Protein AF-A0AA35V983-F1 (afdb_monomer_lite)

Secondary structure (DSSP, 8-state):
---HHHHHHHHHHHHHHHHGGG--HHHHHHHHHHHHHHHHHHHHHHHHHHHH--HHHHHHHHHHHHHHHHHHHHHHHHHHHHHHHHHHHHT-

Organism: NCBI:txid2959299

pLDDT: mean 84.02, std 9.24, range [48.69, 94.88]

Radius of gyration: 23.47 Å; chains: 1; bounding box: 49×41×54 Å

Foldseek 3Di:
DDALLVVLVVVLVVVCVVCPPVQDPVNVVVSVVVSVVRSVVRNVCVVVVVVVDPVVVVVVVVVVVVVVVVVVVVVVVVVVVVVVVVVVVVVD

Structure (mmCIF, N/CA/C/O backbone):
data_AF-A0AA35V983-F1
#
_entry.id   AF-A0AA35V983-F1
#
loop_
_atom_site.group_PDB
_atom_site.id
_atom_site.type_symbol
_atom_site.label_atom_id
_atom_site.label_alt_id
_atom_site.label_comp_id
_atom_site.label_asym_id
_atom_site.label_entity_id
_atom_site.label_seq_id
_atom_site.pdbx_PDB_ins_code
_atom_site.Cartn_x
_atom_site.Cartn_y
_atom_site.Cartn_z
_atom_site.occupancy
_atom_site.B_iso_or_equiv
_atom_site.auth_seq_id
_atom_site.auth_comp_id
_atom_site.auth_asym_id
_atom_site.auth_atom_id
_atom_site.pdbx_PDB_model_num
ATOM 1 N N . MET A 1 1 ? -4.545 -5.234 -10.648 1.00 58.62 1 MET A N 1
ATOM 2 C CA . MET A 1 1 ? -3.435 -4.587 -9.918 1.00 58.62 1 MET A CA 1
ATOM 3 C C . MET A 1 1 ? -2.861 -3.488 -10.779 1.00 58.62 1 MET A C 1
ATOM 5 O O . MET A 1 1 ? -2.741 -3.691 -11.981 1.00 58.62 1 MET A O 1
ATOM 9 N N . ALA A 1 2 ? -2.563 -2.340 -10.177 1.00 63.41 2 ALA A N 1
ATOM 10 C CA . ALA A 1 2 ? -1.801 -1.294 -10.842 1.00 63.41 2 ALA A CA 1
ATOM 11 C C . ALA A 1 2 ? -0.394 -1.825 -11.170 1.00 63.41 2 ALA A C 1
ATOM 13 O O . ALA A 1 2 ? 0.167 -2.591 -10.384 1.00 63.41 2 ALA A O 1
ATOM 14 N N . ASP A 1 3 ? 0.151 -1.472 -12.333 1.00 73.56 3 ASP A N 1
ATOM 15 C CA . ASP A 1 3 ? 1.530 -1.825 -12.668 1.00 73.56 3 ASP A CA 1
ATOM 16 C C . ASP A 1 3 ? 2.528 -1.038 -11.801 1.00 73.56 3 ASP A C 1
ATOM 18 O O . ASP A 1 3 ? 2.176 -0.077 -11.105 1.00 73.56 3 ASP A O 1
ATOM 22 N N . ALA A 1 4 ? 3.792 -1.463 -11.810 1.00 76.62 4 ALA A N 1
ATOM 23 C CA . ALA A 1 4 ? 4.824 -0.841 -10.986 1.00 76.62 4 ALA A CA 1
ATOM 24 C C . ALA A 1 4 ? 4.985 0.654 -11.273 1.00 76.62 4 ALA A C 1
ATOM 26 O O . ALA A 1 4 ? 5.251 1.437 -10.361 1.00 76.62 4 ALA A O 1
ATOM 27 N N . ASN A 1 5 ? 4.790 1.049 -12.533 1.00 79.81 5 ASN A N 1
ATOM 28 C CA . ASN A 1 5 ? 4.896 2.438 -12.951 1.00 79.81 5 ASN A CA 1
ATOM 29 C C . ASN A 1 5 ? 3.813 3.291 -12.298 1.00 79.81 5 ASN A C 1
ATOM 31 O O . ASN A 1 5 ? 4.120 4.363 -11.794 1.00 79.81 5 ASN A O 1
ATOM 35 N N . THR A 1 6 ? 2.579 2.799 -12.223 1.00 83.44 6 THR A N 1
ATOM 36 C CA . THR A 1 6 ? 1.467 3.513 -11.587 1.00 83.44 6 THR A CA 1
ATOM 37 C C . THR A 1 6 ? 1.737 3.775 -10.099 1.00 83.44 6 THR A C 1
ATOM 39 O O . THR A 1 6 ? 1.524 4.888 -9.617 1.00 83.44 6 THR A O 1
ATOM 42 N N . LEU A 1 7 ? 2.254 2.778 -9.369 1.00 80.62 7 LEU A N 1
ATOM 43 C CA . LEU A 1 7 ? 2.608 2.929 -7.950 1.00 80.62 7 LEU A CA 1
ATOM 44 C C . LEU A 1 7 ? 3.772 3.907 -7.746 1.00 80.62 7 LEU A C 1
ATOM 46 O O . LEU A 1 7 ? 3.725 4.755 -6.855 1.00 80.62 7 LEU A O 1
ATOM 50 N N . LEU A 1 8 ? 4.804 3.811 -8.585 1.00 85.56 8 LEU A N 1
ATOM 51 C CA . LEU A 1 8 ? 5.961 4.699 -8.517 1.00 85.56 8 LEU A CA 1
ATOM 52 C C . LEU A 1 8 ? 5.600 6.140 -8.882 1.00 85.56 8 LEU A C 1
ATOM 54 O O . LEU A 1 8 ? 6.057 7.059 -8.209 1.00 85.56 8 LEU A O 1
ATOM 58 N N . THR A 1 9 ? 4.742 6.354 -9.881 1.00 86.06 9 THR A N 1
ATOM 59 C CA . THR A 1 9 ? 4.228 7.685 -10.223 1.00 86.06 9 THR A CA 1
ATOM 60 C C . THR A 1 9 ? 3.467 8.297 -9.050 1.00 86.06 9 THR A C 1
ATOM 62 O O . THR A 1 9 ? 3.739 9.442 -8.703 1.00 86.06 9 THR A O 1
ATOM 65 N N . GLY A 1 10 ? 2.594 7.536 -8.381 1.00 86.19 10 GLY A N 1
ATOM 66 C CA . GLY A 1 10 ? 1.888 8.022 -7.190 1.00 86.19 10 GLY A CA 1
ATOM 67 C C . GLY A 1 10 ? 2.833 8.421 -6.050 1.00 86.19 10 GLY A C 1
ATOM 68 O O . GLY A 1 10 ? 2.635 9.454 -5.414 1.00 86.19 10 GLY A O 1
ATOM 69 N N . LEU A 1 11 ? 3.901 7.648 -5.824 1.00 85.00 11 LEU A N 1
ATOM 70 C CA . LEU A 1 11 ? 4.912 7.975 -4.816 1.00 85.00 11 LEU A CA 1
ATOM 71 C C . LEU A 1 11 ? 5.700 9.245 -5.173 1.00 85.00 11 LEU A C 1
ATOM 73 O O . LEU A 1 11 ? 5.944 10.071 -4.296 1.00 85.00 11 LEU A O 1
ATOM 77 N N . VAL A 1 12 ? 6.079 9.421 -6.445 1.00 87.50 12 VAL A N 1
ATOM 78 C CA . VAL A 1 12 ? 6.743 10.647 -6.925 1.00 87.50 12 VAL A CA 1
ATOM 79 C C . VAL A 1 12 ? 5.856 11.861 -6.684 1.00 87.50 12 VAL A C 1
ATOM 81 O O . VAL A 1 12 ? 6.326 12.831 -6.096 1.00 87.50 12 VAL A O 1
ATOM 84 N N . THR A 1 13 ? 4.577 11.785 -7.059 1.00 88.25 13 THR A N 1
ATOM 85 C CA . THR A 1 13 ? 3.613 12.865 -6.822 1.00 88.25 13 THR A CA 1
ATOM 86 C C . THR A 1 13 ? 3.533 13.222 -5.339 1.00 88.25 13 THR A C 1
ATOM 88 O O . THR A 1 13 ? 3.629 14.393 -4.989 1.00 88.25 13 THR A O 1
ATOM 91 N N . LEU A 1 14 ? 3.465 12.227 -4.451 1.00 88.56 14 LEU A N 1
ATOM 92 C CA . LEU A 1 14 ? 3.393 12.463 -3.007 1.00 88.56 14 LEU A CA 1
ATOM 93 C C . LEU A 1 14 ? 4.671 13.114 -2.448 1.00 88.56 14 LEU A C 1
ATOM 95 O O . LEU A 1 14 ? 4.609 13.973 -1.570 1.00 88.56 14 LEU A O 1
ATOM 99 N N . ILE A 1 15 ? 5.840 12.733 -2.969 1.00 85.12 15 ILE A N 1
ATOM 100 C CA . ILE A 1 15 ? 7.127 13.344 -2.610 1.00 85.12 15 ILE A CA 1
ATOM 101 C C . ILE A 1 15 ? 7.196 14.800 -3.098 1.00 85.12 15 ILE A C 1
ATOM 103 O O . ILE A 1 15 ? 7.682 15.668 -2.370 1.00 85.12 15 ILE A O 1
ATOM 107 N N . GLU A 1 16 ? 6.714 15.083 -4.308 1.00 86.38 16 GLU A N 1
ATOM 108 C CA . GLU A 1 16 ? 6.657 16.438 -4.864 1.00 86.38 16 GLU A CA 1
ATOM 109 C C . GLU A 1 16 ? 5.688 17.334 -4.084 1.00 86.38 16 GLU A C 1
ATOM 111 O O . GLU A 1 16 ? 6.038 18.468 -3.755 1.00 86.38 16 GLU A O 1
ATOM 116 N N . GLU A 1 17 ? 4.516 16.817 -3.714 1.00 86.19 17 GLU A N 1
ATOM 117 C CA . GLU A 1 17 ? 3.540 17.514 -2.873 1.00 86.19 17 GLU A CA 1
ATOM 118 C C . GLU A 1 17 ? 4.097 17.807 -1.473 1.00 86.19 17 GLU A C 1
ATOM 120 O O . GLU A 1 17 ? 3.964 18.927 -0.978 1.00 86.19 17 GLU A O 1
ATOM 125 N N . ALA A 1 18 ? 4.777 16.837 -0.850 1.00 82.06 18 ALA A N 1
ATOM 126 C CA . ALA A 1 18 ? 5.371 17.000 0.477 1.00 82.06 18 ALA A CA 1
ATOM 127 C C . ALA A 1 18 ? 6.558 17.978 0.488 1.00 82.06 18 ALA A C 1
ATOM 129 O O . ALA A 1 18 ? 6.758 18.707 1.460 1.00 82.06 18 ALA A O 1
ATOM 130 N N . ALA A 1 19 ? 7.358 18.001 -0.580 1.00 84.12 19 ALA A N 1
ATOM 131 C CA . ALA A 1 19 ? 8.504 18.899 -0.696 1.00 84.12 19 ALA A CA 1
ATOM 132 C C . ALA A 1 19 ? 8.128 20.307 -1.191 1.00 84.12 19 ALA A C 1
ATOM 134 O O . ALA A 1 19 ? 8.876 21.263 -0.960 1.00 84.12 19 ALA A O 1
ATOM 135 N N . GLY A 1 20 ? 6.997 20.452 -1.890 1.00 78.50 20 GLY A N 1
ATOM 136 C CA . GLY A 1 20 ? 6.549 21.710 -2.481 1.00 78.50 20 GLY A CA 1
ATOM 137 C C . GLY A 1 20 ? 7.632 22.380 -3.340 1.00 78.50 20 GLY A C 1
ATOM 138 O O . GLY A 1 20 ? 8.333 21.742 -4.128 1.00 78.50 20 GLY A O 1
ATOM 139 N N . ASN A 1 21 ? 7.821 23.691 -3.158 1.00 76.12 21 ASN A N 1
ATOM 1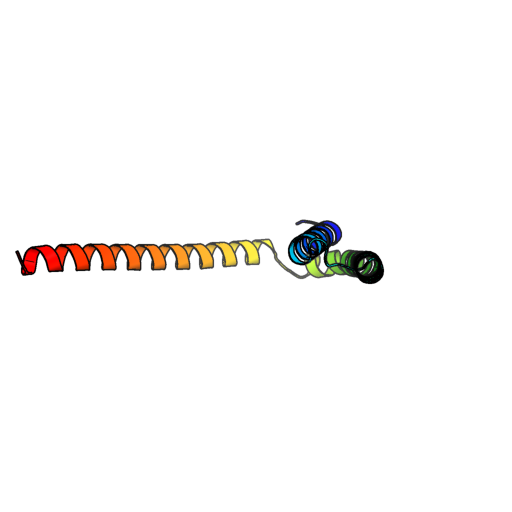40 C CA . ASN A 1 21 ? 8.831 24.466 -3.895 1.00 76.12 21 ASN A CA 1
ATOM 141 C C . ASN A 1 21 ? 10.271 24.284 -3.374 1.00 76.12 21 ASN A C 1
ATOM 143 O O . ASN A 1 21 ? 11.194 24.862 -3.944 1.00 76.12 21 ASN A O 1
ATOM 147 N N . ALA A 1 22 ? 10.487 23.517 -2.300 1.00 83.62 22 ALA A N 1
ATOM 148 C CA . ALA A 1 22 ? 11.807 23.353 -1.685 1.00 83.62 22 ALA A CA 1
ATOM 149 C C . ALA A 1 22 ? 12.692 22.321 -2.407 1.00 83.62 22 ALA A C 1
ATOM 151 O O . ALA A 1 22 ? 13.885 22.205 -2.118 1.00 83.62 22 ALA A O 1
ATOM 152 N N . MET A 1 23 ? 12.128 21.562 -3.349 1.00 85.75 23 MET A N 1
ATOM 153 C CA . MET A 1 23 ? 12.864 20.529 -4.063 1.00 85.75 23 MET A CA 1
ATOM 154 C C . MET A 1 23 ? 13.789 21.130 -5.125 1.00 85.75 23 MET A C 1
ATOM 156 O O . MET A 1 23 ? 13.338 21.754 -6.089 1.00 85.75 23 MET A O 1
ATOM 160 N N . SER A 1 24 ? 15.091 20.890 -4.972 1.00 89.12 24 SER A N 1
ATOM 161 C CA . SER A 1 24 ? 16.092 21.325 -5.944 1.00 89.12 24 SER A CA 1
ATOM 162 C C . SER A 1 24 ? 15.937 20.603 -7.287 1.00 89.12 24 SER A C 1
ATOM 164 O O . SER A 1 24 ? 15.453 19.472 -7.364 1.00 89.12 24 SER A O 1
ATOM 166 N N . THR A 1 25 ? 16.408 21.236 -8.362 1.00 87.38 25 THR A N 1
ATOM 167 C CA . THR A 1 25 ? 16.420 20.636 -9.705 1.00 87.38 25 THR A CA 1
ATOM 168 C C . THR A 1 25 ? 17.203 19.317 -9.748 1.00 87.38 25 THR A C 1
ATOM 170 O O . THR A 1 25 ? 16.777 18.377 -10.413 1.00 87.38 25 THR A O 1
ATOM 173 N N . ASP A 1 26 ? 18.305 19.212 -8.998 1.00 90.75 26 ASP A N 1
ATOM 174 C CA . ASP A 1 26 ? 19.097 17.977 -8.884 1.00 90.75 26 ASP A CA 1
ATOM 175 C C . ASP A 1 26 ? 18.314 16.850 -8.191 1.00 90.75 26 ASP A C 1
ATOM 177 O O . ASP A 1 26 ? 18.326 15.706 -8.644 1.00 90.75 26 ASP A O 1
ATOM 181 N N . ALA A 1 27 ? 17.561 17.174 -7.133 1.00 86.00 27 ALA A N 1
ATOM 182 C CA . ALA A 1 27 ? 16.701 16.206 -6.460 1.00 86.00 27 ALA A CA 1
ATOM 183 C C . ALA A 1 27 ? 15.588 15.693 -7.390 1.00 86.00 27 ALA A C 1
ATOM 185 O O . ALA A 1 27 ? 15.362 14.485 -7.452 1.00 86.00 27 ALA A O 1
ATOM 186 N N . LYS A 1 28 ? 14.963 16.575 -8.184 1.00 85.62 28 LYS A N 1
ATOM 187 C CA . LYS A 1 28 ? 13.960 16.185 -9.194 1.00 85.62 28 LYS A CA 1
ATOM 188 C C . LYS A 1 28 ? 14.545 15.251 -10.254 1.00 85.62 28 LYS A C 1
ATOM 190 O O . LYS A 1 28 ? 13.943 14.230 -10.578 1.00 85.62 28 LYS A O 1
ATOM 195 N N . ALA A 1 29 ? 15.743 15.557 -10.755 1.00 87.12 29 ALA A N 1
ATOM 196 C CA . ALA A 1 29 ? 16.425 14.715 -11.736 1.00 87.12 29 ALA A CA 1
ATOM 197 C C . ALA A 1 29 ? 16.763 13.323 -11.173 1.00 87.12 29 ALA A C 1
ATOM 199 O O . ALA A 1 29 ? 16.572 12.315 -11.853 1.00 87.12 29 ALA A O 1
ATOM 200 N N . LYS A 1 30 ? 17.207 13.250 -9.911 1.00 88.31 30 LYS A N 1
ATOM 201 C CA . LYS A 1 30 ? 17.467 11.978 -9.220 1.00 88.31 30 LYS A CA 1
ATOM 202 C C . LYS A 1 30 ? 16.197 11.163 -9.011 1.00 88.31 30 LYS A C 1
ATOM 204 O O . LYS A 1 30 ? 16.222 9.959 -9.245 1.00 88.31 30 LYS A O 1
ATOM 209 N N . ILE A 1 31 ? 15.095 11.802 -8.620 1.00 87.75 31 ILE A N 1
ATOM 210 C CA . ILE A 1 31 ? 13.796 11.133 -8.493 1.00 87.75 31 ILE A CA 1
ATOM 211 C C . ILE A 1 31 ? 13.375 10.547 -9.841 1.00 87.75 31 ILE A C 1
ATOM 213 O O . ILE A 1 31 ? 13.092 9.357 -9.910 1.00 87.75 31 ILE A O 1
ATOM 217 N N . ALA A 1 32 ? 13.423 11.323 -10.926 1.00 85.81 32 ALA A N 1
ATOM 218 C CA . ALA A 1 32 ? 13.074 10.826 -12.257 1.00 85.81 32 ALA A CA 1
ATOM 219 C C . ALA A 1 32 ? 13.947 9.629 -12.690 1.00 85.81 32 ALA A C 1
ATOM 221 O O . ALA A 1 32 ? 13.426 8.632 -13.194 1.00 85.81 32 ALA A O 1
ATOM 222 N N . LEU A 1 33 ? 15.263 9.695 -12.446 1.00 87.75 33 LEU A N 1
ATOM 223 C CA . LEU A 1 33 ? 16.198 8.612 -12.758 1.00 87.75 33 LEU A CA 1
ATOM 224 C C . LEU A 1 33 ? 15.882 7.336 -11.967 1.00 87.75 33 LEU A C 1
ATOM 226 O O . LEU A 1 33 ? 15.760 6.258 -12.552 1.00 87.75 33 LEU A O 1
ATOM 230 N N . TYR A 1 34 ? 15.739 7.445 -10.645 1.00 86.56 34 TYR A N 1
ATOM 231 C CA . TYR A 1 34 ? 15.475 6.284 -9.797 1.00 86.56 34 TYR A CA 1
ATOM 232 C C . TYR A 1 34 ? 14.091 5.694 -10.043 1.00 86.56 34 TYR A C 1
ATOM 234 O O . TYR A 1 34 ? 13.965 4.474 -10.060 1.00 86.56 34 TYR A O 1
ATOM 242 N N . THR A 1 35 ? 13.083 6.518 -10.328 1.00 88.12 35 THR A N 1
ATOM 243 C CA . THR A 1 35 ? 11.754 6.059 -10.747 1.00 88.12 35 THR A CA 1
ATOM 244 C C . THR A 1 35 ? 11.828 5.230 -12.027 1.00 88.12 35 THR A C 1
ATOM 246 O O . THR A 1 35 ? 11.230 4.158 -12.088 1.00 88.12 35 THR A O 1
ATOM 249 N N . GLY A 1 36 ? 12.611 5.655 -13.025 1.00 84.06 36 GLY A N 1
ATOM 250 C CA . GLY A 1 36 ? 12.809 4.881 -14.255 1.00 84.06 36 GLY A CA 1
ATOM 251 C C . GLY A 1 36 ? 13.514 3.536 -14.026 1.00 84.06 36 GLY A C 1
ATOM 252 O O . GLY A 1 36 ? 13.086 2.509 -14.562 1.00 84.06 36 GLY A O 1
ATOM 253 N N . ILE A 1 37 ? 14.566 3.523 -13.198 1.00 85.69 37 ILE A N 1
ATOM 254 C CA . ILE A 1 37 ? 15.314 2.301 -12.848 1.00 85.69 37 ILE A CA 1
ATOM 255 C C . ILE A 1 37 ? 14.426 1.332 -12.059 1.00 85.69 37 ILE A C 1
ATOM 257 O O . ILE A 1 37 ? 14.321 0.158 -12.418 1.00 85.69 37 ILE A O 1
ATOM 261 N N . LEU A 1 38 ? 13.764 1.823 -11.008 1.00 83.06 38 LEU A N 1
ATOM 262 C CA . LEU A 1 38 ? 12.89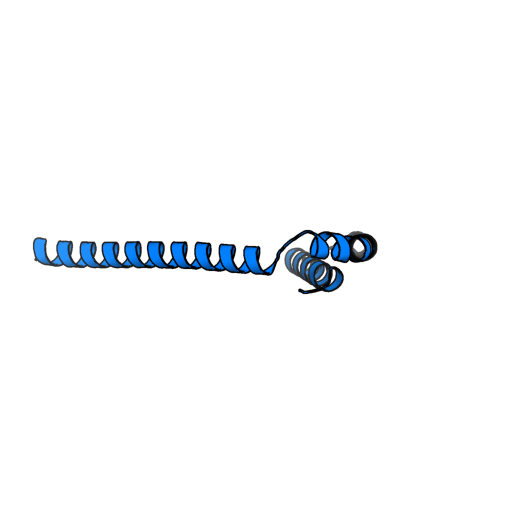4 1.020 -10.151 1.00 83.06 38 LEU A CA 1
ATOM 263 C C . LEU A 1 38 ? 11.672 0.511 -10.912 1.00 83.06 38 LEU A C 1
ATOM 265 O O . LEU A 1 38 ? 11.337 -0.659 -10.769 1.00 83.06 38 LEU A O 1
ATOM 269 N N . GLY A 1 39 ? 11.052 1.330 -11.764 1.00 84.50 39 GLY A N 1
ATOM 270 C CA . GLY A 1 39 ? 9.906 0.912 -12.574 1.00 84.50 39 GLY A CA 1
ATOM 271 C C . GLY A 1 39 ? 10.269 -0.208 -13.538 1.00 84.50 39 GLY A C 1
ATOM 272 O O . GLY A 1 39 ? 9.559 -1.207 -13.628 1.00 84.50 39 GLY A O 1
ATOM 273 N N . SER A 1 40 ? 11.432 -0.106 -14.183 1.00 83.50 40 SER A N 1
ATOM 274 C CA . SER A 1 40 ? 11.937 -1.151 -15.079 1.00 83.50 40 SER A CA 1
ATOM 275 C C . SER A 1 40 ? 12.253 -2.448 -14.329 1.00 83.50 40 SER A C 1
ATOM 277 O O . SER A 1 40 ? 11.830 -3.524 -14.751 1.00 83.50 40 SER A O 1
ATOM 279 N N . ALA A 1 41 ? 12.953 -2.354 -13.194 1.00 82.31 41 ALA A N 1
ATOM 280 C CA . ALA A 1 41 ? 13.292 -3.512 -12.369 1.00 82.31 41 ALA A CA 1
ATOM 281 C C . ALA A 1 41 ? 12.040 -4.192 -11.793 1.00 82.31 41 ALA A C 1
ATOM 283 O O . ALA A 1 41 ? 11.909 -5.413 -11.846 1.00 82.31 41 ALA A O 1
ATOM 284 N N . MET A 1 42 ? 11.086 -3.408 -11.292 1.00 82.31 42 MET A N 1
ATOM 285 C CA . MET A 1 42 ? 9.826 -3.923 -10.774 1.00 82.31 42 MET A CA 1
ATOM 286 C C . MET A 1 42 ? 8.980 -4.554 -11.876 1.00 82.31 42 MET A C 1
ATOM 288 O O . MET A 1 42 ? 8.476 -5.645 -11.660 1.00 82.31 42 MET A O 1
ATOM 292 N N . ASN A 1 43 ? 8.860 -3.955 -13.064 1.00 83.06 43 ASN A N 1
ATOM 293 C CA . ASN A 1 43 ? 8.109 -4.557 -14.173 1.00 83.06 43 ASN A CA 1
ATOM 294 C C . ASN A 1 43 ? 8.689 -5.907 -14.623 1.00 83.06 43 ASN A C 1
ATOM 296 O O . ASN A 1 43 ? 7.934 -6.775 -15.052 1.00 83.06 43 ASN A O 1
ATOM 300 N N . ALA A 1 44 ? 10.004 -6.110 -14.495 1.00 84.12 44 ALA A N 1
ATOM 301 C CA . ALA A 1 44 ? 10.631 -7.400 -14.780 1.00 84.12 44 ALA A CA 1
ATOM 302 C C . ALA A 1 44 ? 10.290 -8.473 -13.729 1.00 84.12 44 ALA A C 1
ATOM 304 O O . ALA A 1 44 ? 10.154 -9.645 -14.069 1.00 84.12 44 ALA A O 1
ATOM 305 N N . ILE A 1 45 ? 10.141 -8.079 -12.462 1.00 82.31 45 ILE A N 1
ATOM 306 C CA . ILE A 1 45 ? 9.971 -9.002 -11.329 1.00 82.31 45 ILE A CA 1
ATOM 307 C C . ILE A 1 45 ? 8.486 -9.188 -10.951 1.00 82.31 45 ILE A C 1
ATOM 309 O O . ILE A 1 45 ? 8.100 -10.242 -10.445 1.00 82.31 45 ILE A O 1
ATOM 313 N N . LEU A 1 46 ? 7.621 -8.205 -11.228 1.00 79.69 46 LEU A N 1
ATOM 314 C CA . LEU A 1 46 ? 6.189 -8.218 -10.897 1.00 79.69 46 LEU A CA 1
ATOM 315 C C . LEU A 1 46 ? 5.450 -9.454 -11.421 1.00 79.69 46 LEU A C 1
ATOM 317 O O . LEU A 1 46 ? 4.662 -10.006 -10.659 1.00 79.69 46 LEU A O 1
ATOM 321 N N . PRO A 1 47 ? 5.661 -9.916 -12.669 1.00 81.00 47 PRO A N 1
ATOM 322 C CA . PRO A 1 47 ? 4.996 -11.116 -13.167 1.00 81.00 47 PRO A CA 1
ATOM 323 C C . PRO A 1 47 ? 5.332 -12.357 -12.336 1.00 81.00 47 PRO A C 1
ATOM 325 O O . PRO A 1 47 ? 4.459 -13.177 -12.067 1.00 81.00 47 PRO A O 1
ATOM 328 N N . GLU A 1 48 ? 6.578 -12.471 -11.878 1.00 84.94 48 GLU A N 1
ATOM 329 C CA . GLU A 1 48 ? 7.023 -13.586 -11.049 1.00 84.94 48 GLU A CA 1
ATOM 330 C C . GLU A 1 48 ? 6.481 -13.490 -9.618 1.00 84.94 48 GLU A C 1
ATOM 332 O O . GLU A 1 48 ? 6.038 -14.494 -9.063 1.00 84.94 48 GLU A O 1
ATOM 337 N N . ILE A 1 49 ? 6.431 -12.286 -9.039 1.00 79.75 49 ILE A N 1
ATOM 338 C CA . ILE A 1 49 ? 5.760 -12.045 -7.753 1.00 79.75 49 ILE A CA 1
ATOM 339 C C . ILE A 1 49 ? 4.267 -12.386 -7.867 1.00 79.75 49 ILE A C 1
ATOM 341 O O . ILE A 1 49 ? 3.738 -13.127 -7.041 1.00 79.75 49 ILE A O 1
ATOM 345 N N . ASN A 1 50 ? 3.597 -11.911 -8.919 1.00 80.56 50 ASN A N 1
ATOM 346 C CA . ASN A 1 50 ? 2.173 -12.144 -9.151 1.00 80.56 50 ASN A CA 1
ATOM 347 C C . ASN A 1 50 ? 1.841 -13.609 -9.428 1.00 80.56 50 ASN A C 1
ATOM 349 O O . ASN A 1 50 ? 0.752 -14.052 -9.086 1.00 80.56 50 ASN A O 1
ATOM 353 N N . GLY A 1 51 ? 2.768 -14.369 -10.012 1.00 83.06 51 GLY A N 1
ATOM 354 C CA . GLY A 1 51 ? 2.615 -15.812 -10.184 1.00 83.06 51 GLY A CA 1
ATOM 355 C C . GLY A 1 51 ? 2.809 -16.616 -8.894 1.00 83.06 51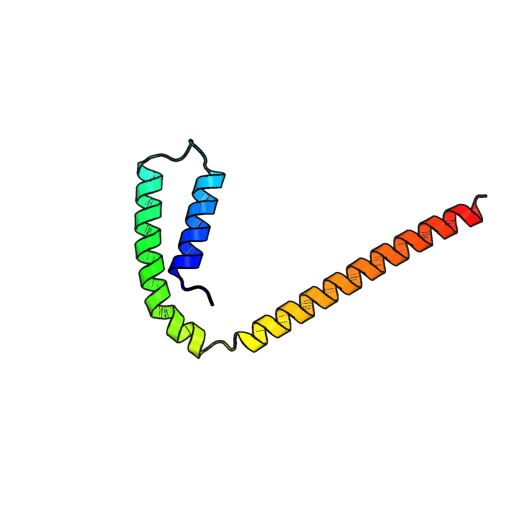 GLY A C 1
ATOM 356 O O . GLY A 1 51 ? 2.385 -17.766 -8.828 1.00 83.06 51 GLY A O 1
ATOM 357 N N . ARG A 1 52 ? 3.453 -16.036 -7.872 1.00 85.44 52 ARG A N 1
ATOM 358 C CA . ARG A 1 52 ? 3.763 -16.705 -6.594 1.00 85.44 52 ARG A CA 1
ATOM 359 C C . ARG A 1 52 ? 2.807 -16.336 -5.464 1.00 85.44 52 ARG A C 1
ATOM 361 O O . ARG A 1 52 ? 2.715 -17.081 -4.492 1.00 85.44 52 ARG A O 1
ATOM 368 N N . ILE A 1 53 ? 2.142 -15.190 -5.563 1.00 83.88 53 ILE A N 1
ATOM 369 C CA . ILE A 1 53 ? 1.261 -14.666 -4.522 1.00 83.88 53 ILE A CA 1
ATOM 370 C C . ILE A 1 53 ? -0.195 -14.824 -4.957 1.00 83.88 53 ILE A C 1
ATOM 372 O O . ILE A 1 53 ? -0.605 -14.310 -5.995 1.00 83.88 53 ILE A O 1
ATOM 376 N N . ASP A 1 54 ? -0.996 -15.486 -4.121 1.00 85.81 54 ASP A N 1
ATOM 377 C CA . ASP A 1 54 ? -2.452 -15.457 -4.250 1.00 85.81 54 ASP A CA 1
ATOM 378 C C . ASP A 1 54 ? -3.001 -14.159 -3.646 1.00 85.81 54 ASP A C 1
ATOM 380 O O . ASP A 1 54 ? -3.330 -14.051 -2.459 1.00 85.81 54 ASP A O 1
ATOM 384 N N . TRP A 1 55 ? -3.056 -13.140 -4.494 1.00 84.06 55 TRP A N 1
ATOM 385 C CA . TRP A 1 55 ? -3.505 -11.811 -4.115 1.00 84.06 55 TRP A CA 1
ATOM 386 C C . TRP A 1 55 ? -4.975 -11.756 -3.705 1.00 84.06 55 TRP A C 1
ATOM 388 O O . TRP A 1 55 ? -5.310 -10.987 -2.811 1.00 84.06 55 TRP A O 1
ATOM 398 N N . ALA A 1 56 ? -5.837 -12.592 -4.289 1.00 86.81 56 ALA A N 1
ATOM 399 C CA . ALA A 1 56 ? -7.256 -12.621 -3.938 1.00 86.81 56 ALA A CA 1
ATOM 400 C C . ALA A 1 56 ? -7.456 -13.107 -2.495 1.00 86.81 56 ALA A C 1
ATOM 402 O O . ALA A 1 56 ? -8.266 -12.555 -1.743 1.00 86.81 56 ALA A O 1
ATOM 403 N N . THR A 1 57 ? -6.664 -14.099 -2.081 1.00 91.62 57 THR A N 1
ATOM 404 C CA . THR A 1 57 ? -6.640 -14.570 -0.693 1.00 91.62 57 THR A CA 1
ATOM 405 C C . THR A 1 57 ? -6.143 -13.480 0.263 1.00 91.62 57 THR A C 1
ATOM 407 O O . THR A 1 57 ? -6.762 -13.251 1.304 1.00 91.62 57 THR A O 1
ATOM 410 N N . LEU A 1 58 ? -5.074 -12.756 -0.092 1.00 86.75 58 LEU A N 1
ATOM 411 C CA . LEU A 1 58 ? -4.568 -11.632 0.711 1.00 86.75 58 LEU A CA 1
ATOM 412 C C . LEU A 1 58 ? -5.580 -10.485 0.830 1.00 86.75 58 LEU A C 1
ATOM 414 O O . LEU A 1 58 ? -5.799 -9.986 1.933 1.00 86.75 58 LEU A O 1
ATOM 418 N N . GLU A 1 59 ? -6.220 -10.089 -0.271 1.00 89.56 59 GLU A N 1
ATOM 419 C CA . GLU A 1 59 ? -7.256 -9.048 -0.287 1.00 89.56 59 GLU A CA 1
ATOM 420 C C . GLU A 1 59 ? -8.446 -9.438 0.599 1.00 89.56 59 GLU A C 1
ATOM 422 O O . GLU A 1 59 ? -8.909 -8.637 1.413 1.00 89.56 59 GLU A O 1
ATOM 427 N N . THR A 1 60 ? -8.889 -10.695 0.513 1.00 92.81 60 THR A N 1
ATOM 428 C CA . THR A 1 60 ? -9.982 -11.226 1.341 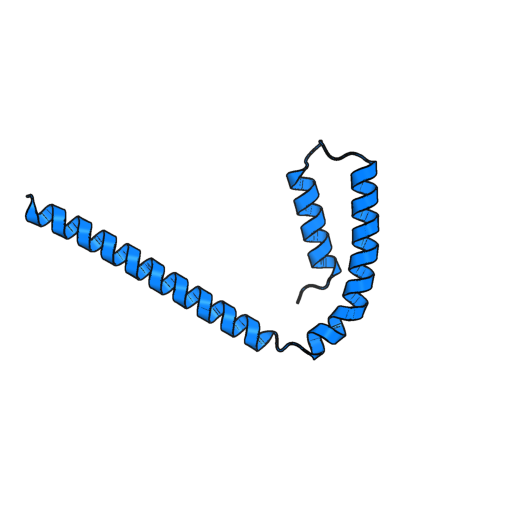1.00 92.81 60 THR A CA 1
ATOM 429 C C . THR A 1 60 ? -9.617 -11.236 2.826 1.00 92.81 60 THR A C 1
ATOM 431 O O . THR A 1 60 ? -10.421 -10.831 3.673 1.00 92.81 60 THR A O 1
ATOM 434 N N . ALA A 1 61 ? -8.400 -11.669 3.164 1.00 90.38 61 ALA A N 1
ATOM 435 C CA . ALA A 1 61 ? -7.916 -11.694 4.541 1.00 90.38 61 ALA A CA 1
ATOM 436 C C . ALA A 1 61 ? -7.794 -10.276 5.122 1.00 90.38 61 ALA A C 1
ATOM 438 O O . ALA A 1 61 ? -8.227 -10.031 6.251 1.00 90.38 61 ALA A O 1
ATOM 439 N N . LEU A 1 62 ? -7.274 -9.329 4.336 1.00 92.19 62 LEU A N 1
ATOM 440 C CA . LEU A 1 62 ? -7.170 -7.926 4.726 1.00 92.19 62 LEU A CA 1
ATOM 441 C C . LEU A 1 62 ? -8.550 -7.302 4.958 1.00 92.19 62 LEU A C 1
ATOM 443 O O . LEU A 1 62 ? -8.772 -6.682 5.998 1.00 92.19 62 LEU A O 1
ATOM 447 N N . ALA A 1 63 ? -9.487 -7.495 4.028 1.00 91.12 63 ALA A N 1
ATOM 448 C CA . ALA A 1 63 ? -10.852 -6.990 4.154 1.00 91.12 63 ALA A CA 1
ATOM 449 C C . ALA A 1 63 ? -11.552 -7.552 5.402 1.00 91.12 63 ALA A C 1
ATOM 451 O O . ALA A 1 63 ? -12.199 -6.813 6.143 1.00 91.12 63 ALA A O 1
ATOM 452 N N . THR A 1 64 ? -11.362 -8.846 5.677 1.00 94.62 64 THR A N 1
ATOM 453 C CA . THR A 1 64 ? -11.900 -9.506 6.875 1.00 94.62 64 THR A CA 1
ATOM 454 C C . THR A 1 64 ? -11.320 -8.903 8.155 1.00 94.62 64 THR A C 1
ATOM 456 O O . THR A 1 64 ? -12.066 -8.569 9.076 1.00 94.62 64 THR A O 1
ATOM 459 N N . GLY A 1 65 ? -9.999 -8.710 8.208 1.00 91.50 65 GLY A N 1
ATOM 460 C CA . GLY A 1 65 ? -9.327 -8.079 9.344 1.00 91.50 65 GLY A CA 1
ATOM 461 C C . GLY A 1 65 ? -9.818 -6.652 9.597 1.00 91.50 65 GLY A C 1
ATOM 462 O O . GLY A 1 65 ? -10.176 -6.312 10.725 1.00 91.50 65 GLY A O 1
ATOM 463 N N . LEU A 1 66 ? -9.911 -5.838 8.541 1.00 92.00 66 LEU A N 1
ATOM 464 C CA . LEU A 1 66 ? -10.425 -4.468 8.621 1.00 92.00 66 LEU A CA 1
ATOM 465 C C . LEU A 1 66 ? -11.885 -4.427 9.090 1.00 92.00 66 LEU A C 1
ATOM 467 O O . LEU A 1 66 ? -12.223 -3.624 9.957 1.00 92.00 66 LEU A O 1
ATOM 471 N N . SER A 1 67 ? -12.735 -5.328 8.592 1.00 93.38 67 SER A N 1
ATOM 472 C CA . SER A 1 67 ? -14.125 -5.443 9.047 1.00 93.38 67 SER A CA 1
ATOM 473 C C . SER A 1 67 ? -14.228 -5.828 10.526 1.00 93.38 67 SER A C 1
ATOM 475 O O . SER A 1 67 ? -15.119 -5.347 11.230 1.00 93.38 67 SER A O 1
ATOM 477 N N . GLY A 1 68 ? -13.334 -6.692 11.016 1.00 92.88 68 GLY A N 1
ATOM 478 C CA . GLY A 1 68 ? -13.266 -7.054 12.432 1.00 92.88 68 GLY A CA 1
ATOM 479 C C . GLY A 1 68 ? -12.880 -5.866 13.316 1.00 92.88 68 GLY A C 1
ATOM 480 O O . GLY A 1 68 ? -13.507 -5.643 14.351 1.00 92.88 68 GLY A O 1
ATOM 481 N N . ILE A 1 69 ? -11.904 -5.065 12.878 1.00 93.50 69 ILE A N 1
ATOM 482 C CA . ILE A 1 69 ? -11.491 -3.834 13.567 1.00 93.50 69 ILE A CA 1
ATOM 483 C C . ILE A 1 69 ? -12.644 -2.823 13.617 1.00 93.50 69 ILE A C 1
ATOM 485 O O . ILE A 1 69 ? -12.939 -2.302 14.690 1.00 93.50 69 ILE A O 1
ATOM 489 N N . ASP A 1 70 ? -13.330 -2.586 12.496 1.00 92.94 70 ASP A N 1
ATOM 490 C CA . ASP A 1 70 ? -14.490 -1.682 12.433 1.00 92.94 70 ASP A CA 1
ATOM 491 C C . ASP A 1 70 ? -15.624 -2.137 13.370 1.00 92.94 70 ASP A C 1
ATOM 493 O O . ASP A 1 70 ? -16.207 -1.340 14.106 1.00 92.94 70 ASP A O 1
ATOM 497 N N . THR A 1 71 ? -15.887 -3.446 13.417 1.00 94.75 71 THR A N 1
ATOM 498 C CA . THR A 1 71 ? -16.886 -4.026 14.328 1.00 94.75 71 THR A CA 1
ATOM 499 C C . THR A 1 71 ? -16.505 -3.803 15.791 1.00 94.75 71 THR A C 1
ATOM 501 O O . THR A 1 71 ? -17.339 -3.378 16.593 1.00 94.75 71 THR A O 1
ATOM 504 N N . ALA A 1 72 ? -15.243 -4.058 16.148 1.00 91.94 72 ALA A N 1
ATOM 505 C CA . ALA A 1 72 ? -14.747 -3.836 17.501 1.00 91.94 72 ALA A CA 1
ATOM 506 C C . ALA A 1 72 ? -14.836 -2.354 17.896 1.00 91.94 72 ALA A C 1
ATOM 508 O O . ALA A 1 72 ? -15.286 -2.036 18.996 1.00 91.94 72 ALA A O 1
ATOM 509 N N . TYR A 1 73 ? -14.477 -1.451 16.982 1.00 92.44 73 TYR A N 1
ATOM 510 C CA . TYR A 1 73 ? -14.561 -0.009 17.192 1.00 92.44 73 TYR A CA 1
ATOM 511 C C . TYR A 1 73 ? -15.998 0.451 17.480 1.00 92.44 73 TYR A C 1
ATOM 513 O O . TYR A 1 73 ? -16.246 1.080 18.508 1.00 92.44 73 TYR A O 1
ATOM 521 N N . LYS A 1 74 ? -16.970 0.046 16.652 1.00 94.88 74 LYS A N 1
ATOM 522 C CA . LYS A 1 74 ? -18.398 0.351 16.866 1.00 94.88 74 LYS A CA 1
ATOM 523 C C . LYS A 1 74 ? -18.933 -0.208 18.186 1.00 94.88 74 LYS A C 1
ATOM 525 O O . LYS A 1 74 ? -19.756 0.431 18.848 1.00 94.88 74 LYS A O 1
ATOM 530 N N . GLY A 1 75 ? -18.465 -1.391 18.589 1.00 94.50 75 GLY A N 1
ATOM 531 C CA . GLY A 1 75 ? -18.785 -1.977 19.891 1.00 94.50 75 GLY A CA 1
ATOM 532 C C . GLY A 1 75 ? -18.301 -1.106 21.054 1.00 94.50 75 GLY A C 1
ATOM 533 O O . GLY A 1 75 ? -19.061 -0.847 21.988 1.00 94.50 75 GLY A O 1
ATOM 534 N N . VAL A 1 76 ? -17.070 -0.592 20.967 1.00 94.31 76 VAL A N 1
ATOM 535 C CA . VAL A 1 76 ? -16.505 0.338 21.958 1.00 94.31 76 VAL A CA 1
ATOM 536 C C . VAL A 1 76 ? -17.286 1.654 21.995 1.00 94.31 76 VAL A C 1
ATOM 538 O O . VAL A 1 76 ? -17.657 2.100 23.079 1.00 94.31 76 VAL A O 1
ATOM 541 N N . GLU A 1 77 ? -17.599 2.256 20.845 1.00 94.25 77 GLU A N 1
ATOM 542 C CA . GLU A 1 77 ? -18.405 3.486 20.792 1.00 94.25 77 GLU A CA 1
ATOM 543 C C . GLU A 1 77 ? -19.787 3.299 21.429 1.00 94.25 77 GLU A C 1
ATOM 545 O O . GLU A 1 77 ? -20.239 4.140 22.212 1.00 94.25 77 GLU A O 1
ATOM 550 N N . THR A 1 78 ? -20.435 2.165 21.151 1.00 93.88 78 THR A N 1
ATOM 551 C CA . THR A 1 78 ? -21.738 1.818 21.732 1.00 93.88 78 THR A CA 1
ATOM 552 C C . THR A 1 78 ? -21.648 1.677 23.251 1.00 93.88 78 THR A C 1
ATOM 554 O O . THR A 1 78 ? -22.481 2.232 23.970 1.00 93.88 78 THR A O 1
ATOM 557 N N . ALA A 1 79 ? -20.623 0.986 23.758 1.00 91.94 79 ALA A N 1
ATOM 558 C CA . ALA A 1 79 ? -20.406 0.823 25.194 1.00 91.94 79 ALA A CA 1
ATOM 559 C C . ALA A 1 79 ? -20.147 2.170 25.893 1.00 91.94 79 ALA A C 1
ATOM 561 O O . ALA A 1 79 ? -20.708 2.437 26.955 1.00 91.94 79 ALA A O 1
ATOM 562 N N . ILE A 1 80 ? -19.359 3.055 25.274 1.00 92.25 80 ILE A N 1
ATOM 563 C CA . ILE A 1 80 ? -19.123 4.414 25.781 1.00 92.25 80 ILE A CA 1
ATOM 564 C C . ILE A 1 80 ? -20.434 5.210 25.828 1.00 92.25 80 ILE A C 1
ATOM 566 O O . ILE A 1 80 ? -20.702 5.899 26.814 1.00 92.25 80 ILE A O 1
ATOM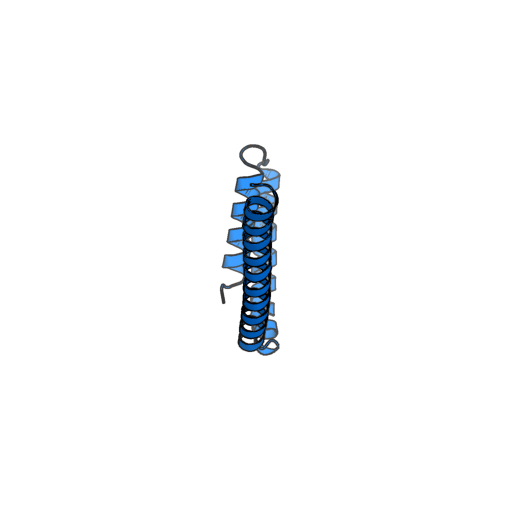 570 N N . ALA A 1 81 ? -21.265 5.124 24.787 1.00 87.94 81 ALA A N 1
ATOM 571 C CA . ALA A 1 81 ? -22.555 5.809 24.750 1.00 87.94 81 ALA A CA 1
ATOM 572 C C . ALA A 1 81 ? -23.505 5.315 25.858 1.00 87.94 81 ALA A C 1
ATOM 574 O O . ALA A 1 81 ? -24.140 6.133 26.522 1.00 87.94 81 ALA A O 1
ATOM 575 N N . GLN A 1 82 ? -23.553 4.000 26.099 1.00 89.06 82 GLN A N 1
ATOM 576 C CA . GLN A 1 82 ? -24.352 3.386 27.168 1.00 89.06 82 GLN A CA 1
ATOM 577 C C . GLN A 1 82 ? -23.854 3.750 28.574 1.00 89.06 82 GLN A C 1
ATOM 579 O O . GLN A 1 82 ? -24.656 3.962 29.487 1.00 89.06 82 GLN A O 1
ATOM 584 N N . ALA A 1 83 ? -22.536 3.844 28.763 1.00 84.62 83 ALA A N 1
ATOM 585 C CA . ALA A 1 83 ? -21.957 4.278 30.030 1.00 84.62 83 ALA A CA 1
ATOM 586 C C . ALA A 1 83 ? -22.378 5.720 30.366 1.00 84.62 83 ALA A C 1
ATOM 588 O O . ALA A 1 83 ? -22.838 5.981 31.475 1.00 84.62 83 ALA A O 1
ATOM 589 N N . LYS A 1 84 ? -22.329 6.631 29.384 1.00 80.50 84 LYS A N 1
ATOM 590 C CA . LYS A 1 84 ? -22.737 8.039 29.553 1.00 80.50 84 LYS A CA 1
ATOM 591 C C . LYS A 1 84 ? -24.221 8.202 29.900 1.00 80.50 84 LYS A C 1
ATOM 593 O O . LYS A 1 84 ? -24.570 9.021 30.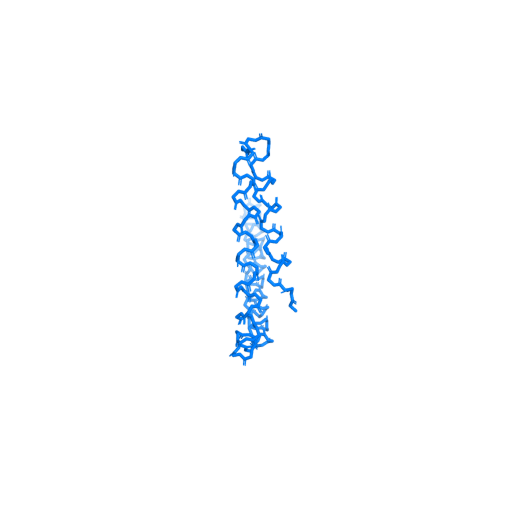751 1.00 80.50 84 LYS A O 1
ATOM 598 N N . THR A 1 85 ? -25.112 7.435 29.270 1.00 74.19 85 THR A N 1
ATOM 599 C CA . THR A 1 85 ? -26.547 7.476 29.606 1.00 74.19 85 THR A CA 1
ATOM 600 C C . THR A 1 85 ? -26.828 6.914 30.998 1.00 74.19 85 THR A C 1
ATOM 602 O O . THR A 1 85 ? -27.642 7.483 31.724 1.00 74.19 85 THR A O 1
ATOM 605 N N . SER A 1 86 ? -26.120 5.861 31.409 1.00 69.44 86 SER A N 1
ATOM 606 C CA . SER A 1 86 ? -26.267 5.261 32.745 1.00 69.44 86 SER A CA 1
ATOM 607 C C . SER A 1 86 ? -25.797 6.199 33.865 1.00 69.44 86 SER A C 1
ATOM 609 O O . SER A 1 86 ? -26.441 6.298 34.910 1.00 69.44 86 SER A O 1
ATOM 611 N N . GLU A 1 87 ? -24.720 6.952 33.636 1.00 65.19 87 GLU A N 1
ATOM 612 C CA . GLU A 1 87 ? -24.204 7.962 34.571 1.00 65.19 87 GLU A CA 1
ATOM 613 C C . GLU A 1 87 ? -25.177 9.139 34.762 1.00 65.19 87 GLU A C 1
ATOM 615 O O . GLU A 1 87 ? -25.315 9.671 35.862 1.00 65.19 87 GLU A O 1
ATOM 620 N N . THR A 1 88 ? -25.907 9.502 33.702 1.00 62.00 88 THR A N 1
ATOM 621 C CA . THR A 1 88 ? -26.905 10.585 33.729 1.00 62.00 88 THR A CA 1
ATOM 622 C C . THR A 1 88 ? -28.158 10.193 34.522 1.00 62.00 88 THR A C 1
ATOM 624 O O . THR A 1 88 ? -28.716 11.026 35.225 1.00 62.00 88 THR A O 1
ATOM 627 N N . ILE A 1 89 ? -28.590 8.927 34.450 1.00 60.50 89 ILE A N 1
ATOM 628 C CA . ILE A 1 89 ? -29.753 8.417 35.204 1.00 60.50 89 ILE A CA 1
ATOM 629 C C . ILE A 1 89 ? -29.421 8.233 36.693 1.00 60.50 89 ILE A C 1
ATOM 631 O O . ILE A 1 89 ? -30.286 8.411 37.543 1.00 60.50 89 ILE A O 1
ATOM 635 N N . THR A 1 90 ? -28.176 7.876 37.019 1.00 59.09 90 THR A N 1
ATOM 636 C CA . THR A 1 90 ? -27.767 7.577 38.404 1.00 59.09 90 THR A CA 1
ATOM 637 C C . THR A 1 90 ? -27.505 8.843 39.235 1.00 59.09 90 THR A C 1
ATOM 639 O O . THR A 1 90 ? -27.614 8.800 40.456 1.00 59.09 90 THR A O 1
ATOM 642 N N . ASN A 1 91 ? -27.186 9.970 38.587 1.00 57.09 91 ASN A N 1
ATOM 643 C CA . ASN A 1 91 ? -26.882 11.254 39.236 1.00 57.09 91 ASN A CA 1
ATOM 644 C C . ASN A 1 91 ? -27.998 12.317 39.085 1.00 57.09 91 ASN A C 1
ATOM 646 O O . ASN A 1 91 ? -27.752 13.485 39.396 1.00 57.09 91 ASN A O 1
ATOM 650 N N . GLY A 1 92 ? -29.174 11.942 38.566 1.00 48.69 92 GLY A N 1
ATOM 651 C CA . GLY A 1 92 ? -30.322 12.829 38.314 1.00 48.69 92 GLY A CA 1
ATOM 652 C C . GLY A 1 92 ? -31.439 12.721 39.344 1.00 48.69 92 GLY A C 1
ATOM 653 O O . GLY A 1 92 ? -31.575 11.644 39.964 1.00 48.69 92 GLY A O 1
#

Sequence (92 aa):
MADANTLLTGLVTLIEEAAGNAMSTDAKAKIALYTGILGSAMNAILPEINGRIDWATLETALATGLSGIDTAYKGVETAIAQAKTSETITNG